Protein AF-A0A3S0FR64-F1 (afdb_monomer_lite)

InterPro domains:
  IPR004291 Transposase IS66, central domain [PF03050] (4-97)
  IPR052344 Transposase-related protein [PTHR33678] (3-95)

Structure (mmCIF, N/CA/C/O backbone):
data_AF-A0A3S0FR64-F1
#
_entry.id   AF-A0A3S0FR64-F1
#
loop_
_atom_site.group_PDB
_atom_site.id
_atom_site.type_symbol
_atom_site.label_atom_id
_atom_site.label_alt_id
_atom_site.label_comp_id
_atom_site.label_asym_id
_atom_site.label_entity_id
_atom_site.label_seq_id
_atom_site.pdbx_PDB_ins_code
_atom_site.Cartn_x
_atom_site.Cartn_y
_atom_site.Cartn_z
_atom_site.occupancy
_atom_site.B_iso_or_equiv
_atom_site.auth_seq_id
_atom_site.auth_comp_id
_atom_site.auth_asym_id
_atom_site.auth_atom_id
_atom_site.pdbx_PDB_model_num
ATOM 1 N N . MET A 1 1 ? 1.070 -23.538 15.857 1.00 48.78 1 MET A N 1
ATOM 2 C CA . MET A 1 1 ? 1.341 -22.698 14.663 1.00 48.78 1 MET A CA 1
ATOM 3 C C . MET A 1 1 ? 0.169 -21.742 14.469 1.00 48.78 1 MET A C 1
ATOM 5 O O . MET A 1 1 ? -0.861 -22.152 13.953 1.00 48.78 1 MET A O 1
ATOM 9 N N . TRP A 1 2 ? 0.319 -20.497 14.924 1.00 56.50 2 TRP A N 1
ATOM 10 C CA . TRP A 1 2 ? -0.742 -19.493 15.130 1.00 56.50 2 TRP A CA 1
ATOM 11 C C . TRP A 1 2 ? -1.485 -19.048 13.853 1.00 56.50 2 TRP A C 1
ATOM 13 O O . TRP A 1 2 ? -2.515 -18.393 13.919 1.00 56.50 2 TRP A O 1
ATOM 23 N N . ILE A 1 3 ? -0.981 -19.437 12.681 1.00 62.41 3 ILE A N 1
ATOM 24 C CA . ILE A 1 3 ? -1.557 -19.110 11.369 1.00 62.41 3 ILE A CA 1
ATOM 25 C C . ILE A 1 3 ? -2.627 -20.131 10.932 1.00 62.41 3 ILE A C 1
ATOM 27 O O . ILE A 1 3 ? -3.452 -19.825 10.075 1.00 62.41 3 ILE A O 1
ATOM 31 N N . LYS A 1 4 ? -2.661 -21.349 11.506 1.00 65.81 4 LYS A N 1
ATOM 32 C CA . LYS A 1 4 ? -3.620 -22.386 11.068 1.00 65.81 4 LYS A CA 1
ATOM 33 C C . LYS A 1 4 ? -5.083 -22.001 11.323 1.00 65.81 4 LYS A C 1
ATOM 35 O O . LYS A 1 4 ? -5.926 -22.403 10.525 1.00 65.81 4 LYS A O 1
ATOM 40 N N . GLU A 1 5 ? -5.349 -21.208 12.356 1.00 80.00 5 GLU A N 1
ATOM 41 C CA . GLU A 1 5 ? -6.698 -20.821 12.799 1.00 80.00 5 GLU A CA 1
ATOM 42 C C . GLU A 1 5 ? -7.053 -19.359 12.477 1.00 80.00 5 GLU A C 1
ATOM 44 O O . GLU A 1 5 ? -8.128 -18.886 12.838 1.00 80.00 5 GLU A O 1
ATOM 49 N N . PHE A 1 6 ? -6.167 -18.628 11.791 1.00 82.38 6 PHE A N 1
ATOM 50 C CA . PHE A 1 6 ? -6.409 -17.231 11.442 1.00 82.38 6 PHE A CA 1
ATOM 51 C C . PHE A 1 6 ? -7.585 -17.092 10.466 1.00 82.38 6 PHE A C 1
ATOM 53 O O . PHE A 1 6 ? -7.655 -17.795 9.457 1.00 82.38 6 PHE A O 1
ATOM 60 N N . LYS A 1 7 ? -8.469 -16.131 10.747 1.00 86.12 7 LYS A N 1
ATOM 61 C CA . LYS A 1 7 ? -9.578 -15.721 9.881 1.00 86.12 7 LYS A CA 1
ATOM 62 C C . LYS A 1 7 ? -9.499 -14.213 9.669 1.00 86.12 7 LYS A C 1
ATOM 64 O O . LYS A 1 7 ? -9.235 -13.473 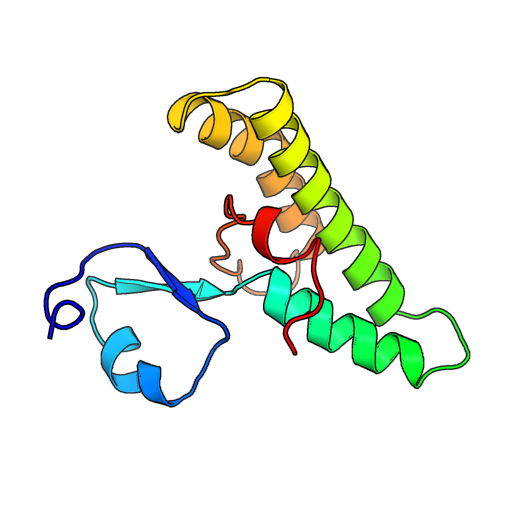10.614 1.00 86.12 7 LYS A O 1
ATOM 69 N N . GLY A 1 8 ? -9.740 -13.756 8.445 1.00 86.19 8 GLY A N 1
ATOM 70 C CA . GLY A 1 8 ? -9.702 -12.337 8.091 1.00 86.19 8 GLY A CA 1
ATOM 71 C C . GLY A 1 8 ? -8.679 -12.009 7.009 1.00 86.19 8 GLY A C 1
ATOM 72 O O . GLY A 1 8 ? -8.414 -12.810 6.113 1.00 86.19 8 GLY A O 1
ATOM 73 N N . TYR A 1 9 ? -8.133 -10.794 7.052 1.00 85.69 9 TYR A N 1
ATOM 74 C CA . TYR A 1 9 ? -7.259 -10.299 5.995 1.00 85.69 9 TYR A CA 1
ATOM 75 C C . TYR A 1 9 ? -5.796 -10.670 6.223 1.00 85.69 9 TYR A C 1
ATOM 77 O O . TYR A 1 9 ? -5.197 -10.269 7.218 1.00 85.69 9 TYR A O 1
ATOM 85 N N . HIS A 1 10 ? -5.199 -11.367 5.260 1.00 86.38 10 HIS A N 1
ATOM 86 C CA . HIS A 1 10 ? -3.778 -11.696 5.279 1.00 86.38 10 HIS A CA 1
ATOM 87 C C . HIS A 1 10 ? -3.035 -10.867 4.231 1.00 86.38 10 HIS A C 1
ATOM 89 O O . HIS A 1 10 ? -3.121 -11.142 3.030 1.00 86.38 10 HIS A O 1
ATOM 95 N N . GLN A 1 11 ? -2.316 -9.833 4.680 1.00 86.38 11 GLN A N 1
ATOM 96 C CA . GLN A 1 11 ? -1.462 -9.057 3.789 1.00 86.38 11 GLN A CA 1
ATOM 97 C C . GLN A 1 11 ? -0.151 -9.784 3.516 1.00 86.38 11 GLN A C 1
ATOM 99 O O . GLN A 1 11 ? 0.567 -10.152 4.438 1.00 86.38 11 GLN A O 1
ATOM 104 N N . THR A 1 12 ? 0.188 -9.922 2.239 1.00 84.81 12 THR A N 1
ATOM 105 C CA . THR A 1 12 ? 1.349 -10.692 1.796 1.00 84.81 12 THR A CA 1
ATOM 106 C C . THR A 1 12 ? 2.060 -10.022 0.618 1.00 84.81 12 THR A C 1
ATOM 108 O O . THR A 1 12 ? 1.503 -9.191 -0.104 1.00 84.81 12 THR A O 1
ATOM 111 N N . ASP A 1 13 ? 3.325 -10.379 0.435 1.00 83.00 13 ASP A N 1
ATOM 112 C CA . ASP A 1 13 ? 4.157 -10.080 -0.730 1.00 83.00 13 ASP A CA 1
ATOM 113 C C . ASP A 1 13 ? 3.921 -11.038 -1.915 1.00 83.00 13 ASP A C 1
ATOM 115 O O . ASP A 1 13 ? 4.587 -10.904 -2.943 1.00 83.00 13 ASP A O 1
ATOM 119 N N . ALA A 1 14 ? 2.950 -11.951 -1.779 1.00 78.06 14 ALA A N 1
ATOM 120 C CA . ALA A 1 14 ? 2.655 -13.055 -2.692 1.00 78.06 14 ALA A CA 1
ATOM 121 C C . ALA A 1 14 ? 3.736 -14.151 -2.725 1.00 78.06 14 ALA A C 1
ATOM 123 O O . ALA A 1 14 ? 3.926 -14.805 -3.751 1.00 78.06 14 ALA A O 1
ATOM 124 N N . TYR A 1 15 ? 4.434 -14.380 -1.608 1.00 81.94 15 TYR A N 1
ATOM 125 C CA . TYR A 1 15 ? 5.291 -15.552 -1.453 1.00 81.94 15 TYR A CA 1
ATOM 126 C C . TYR A 1 15 ? 4.500 -16.860 -1.631 1.00 81.94 15 TYR A C 1
ATOM 128 O O . TYR A 1 15 ? 3.467 -17.078 -0.992 1.00 81.94 15 TYR A O 1
ATOM 136 N N . SER A 1 16 ? 5.009 -17.752 -2.486 1.00 78.31 16 SER A N 1
ATOM 137 C CA . SER A 1 16 ? 4.334 -18.997 -2.883 1.00 78.31 16 SER A CA 1
ATOM 138 C C . SER A 1 16 ? 4.103 -19.969 -1.724 1.00 78.31 16 SER A C 1
ATOM 140 O O . SER A 1 16 ? 3.147 -20.741 -1.756 1.00 78.31 16 SER A O 1
ATOM 142 N N . GLY A 1 17 ? 4.908 -19.893 -0.658 1.00 83.00 17 GLY A N 1
ATOM 143 C CA . GLY A 1 17 ? 4.725 -20.699 0.553 1.00 83.00 17 GLY A CA 1
ATOM 144 C C . GLY A 1 17 ? 3.406 -20.443 1.295 1.00 83.00 17 GLY A C 1
ATOM 145 O O . GLY A 1 17 ? 3.037 -21.229 2.164 1.00 83.00 17 GLY A O 1
ATOM 146 N N . TYR A 1 18 ? 2.672 -19.377 0.953 1.00 81.69 18 TYR A N 1
ATOM 147 C CA . TYR A 1 18 ? 1.340 -19.104 1.494 1.00 81.69 18 TYR A CA 1
ATOM 148 C C . TYR A 1 18 ? 0.187 -19.687 0.666 1.00 81.69 18 TYR A C 1
ATOM 150 O O . TYR A 1 18 ? -0.958 -19.503 1.069 1.00 81.69 18 TYR A O 1
ATOM 158 N N . ALA A 1 19 ? 0.443 -20.399 -0.439 1.00 79.94 19 ALA A N 1
ATOM 159 C CA . ALA A 1 19 ? -0.616 -20.921 -1.314 1.00 79.94 19 ALA A CA 1
ATOM 160 C C . ALA A 1 19 ? -1.673 -21.736 -0.540 1.00 79.94 19 ALA A C 1
ATOM 162 O O . ALA A 1 19 ? -2.842 -21.364 -0.522 1.00 79.94 19 ALA A O 1
ATOM 163 N N . GLY A 1 20 ? -1.244 -22.726 0.252 1.00 82.62 20 GLY A N 1
ATOM 164 C CA . GLY A 1 20 ? -2.162 -23.529 1.076 1.00 82.62 20 GLY A CA 1
ATOM 165 C C . GLY A 1 20 ? -2.867 -22.757 2.204 1.00 82.62 20 GLY A C 1
ATOM 166 O O . GLY A 1 20 ? -3.810 -23.261 2.811 1.00 82.62 20 GLY A O 1
ATOM 167 N N . LEU A 1 21 ? -2.424 -21.534 2.519 1.00 82.00 21 LEU A N 1
ATOM 168 C CA . LEU A 1 21 ? -3.138 -20.633 3.425 1.00 82.00 21 LEU A CA 1
ATOM 169 C C . LEU A 1 21 ? -4.236 -19.857 2.686 1.00 82.00 21 LEU A C 1
ATOM 171 O O . LEU A 1 21 ? -5.295 -19.624 3.260 1.00 82.00 21 LEU A O 1
ATOM 175 N N . HIS A 1 22 ? -3.987 -19.447 1.441 1.00 80.06 22 HIS A N 1
ATOM 176 C CA . HIS A 1 22 ? -4.940 -18.681 0.629 1.00 80.06 22 HIS A CA 1
ATOM 177 C C . HIS A 1 22 ? -6.062 -19.548 0.044 1.00 80.06 22 HIS A C 1
ATOM 179 O O . HIS A 1 22 ? -7.102 -19.002 -0.310 1.00 80.06 22 HIS A O 1
ATOM 185 N N . ASP A 1 23 ? -5.902 -20.874 0.029 1.00 81.81 23 ASP A N 1
ATOM 186 C CA . ASP A 1 23 ? -6.967 -21.825 -0.331 1.00 81.81 23 ASP A CA 1
ATOM 187 C C . ASP A 1 23 ? -8.117 -21.872 0.699 1.00 81.81 23 ASP A C 1
ATOM 189 O O . ASP A 1 23 ? -9.200 -22.396 0.427 1.00 81.81 23 ASP A O 1
ATOM 193 N N . LYS A 1 24 ? -7.913 -21.313 1.900 1.00 82.75 24 LYS A N 1
ATOM 194 C CA . LYS A 1 24 ? -8.933 -21.265 2.955 1.00 82.75 24 LYS A CA 1
ATOM 195 C C . LYS A 1 24 ? -9.945 -20.152 2.701 1.00 82.75 24 LYS A C 1
ATOM 197 O O . LYS A 1 24 ? -9.579 -18.986 2.573 1.00 82.75 24 LYS A O 1
ATOM 202 N N . LYS A 1 25 ? -11.238 -20.490 2.739 1.00 82.31 25 LYS A N 1
ATOM 203 C CA . LYS A 1 25 ? -12.341 -19.544 2.481 1.00 82.31 25 LYS A CA 1
ATOM 204 C C . LYS A 1 25 ? -12.421 -18.408 3.505 1.00 82.31 25 LYS A C 1
ATOM 206 O O . LYS A 1 25 ? -12.893 -17.324 3.178 1.00 82.31 25 LYS A O 1
ATOM 211 N N . GLU A 1 26 ? -11.967 -18.639 4.732 1.00 86.38 26 GLU A N 1
ATOM 212 C CA . GLU A 1 26 ? -12.000 -17.664 5.826 1.00 86.38 26 GLU A CA 1
ATOM 213 C C . GLU A 1 26 ? -10.865 -16.634 5.761 1.00 86.38 26 GLU A C 1
ATOM 215 O O . GLU A 1 26 ? -10.827 -15.703 6.572 1.00 86.38 26 GLU A O 1
ATOM 220 N N . ILE A 1 27 ? -9.938 -16.786 4.812 1.00 85.88 27 ILE A N 1
ATOM 221 C CA . ILE A 1 27 ? -8.795 -15.897 4.641 1.00 85.88 27 ILE A CA 1
ATOM 222 C C . ILE A 1 27 ? -8.965 -15.106 3.353 1.00 85.88 27 ILE A C 1
ATOM 224 O O . ILE A 1 27 ? -8.974 -15.637 2.248 1.00 85.88 27 ILE A O 1
ATOM 228 N N . THR A 1 28 ? -9.041 -13.787 3.494 1.00 84.12 28 THR A N 1
ATOM 229 C CA . THR A 1 28 ? -8.956 -12.879 2.354 1.00 84.12 28 THR A CA 1
ATOM 230 C C . THR A 1 28 ? -7.517 -12.409 2.209 1.00 84.12 28 THR A C 1
ATOM 232 O O . THR A 1 28 ? -7.047 -11.547 2.952 1.00 84.12 28 THR A O 1
ATOM 235 N N . TRP A 1 29 ? -6.795 -12.978 1.249 1.00 82.88 29 TRP A N 1
ATOM 236 C CA . TRP A 1 29 ? -5.465 -12.491 0.898 1.00 82.88 29 TRP A CA 1
ATOM 237 C C . TRP A 1 29 ? -5.528 -11.093 0.270 1.00 82.88 29 TRP A C 1
ATOM 239 O O . TRP A 1 29 ? -6.440 -10.769 -0.497 1.00 82.88 29 TRP A O 1
ATOM 249 N N . VAL A 1 30 ? -4.556 -10.253 0.623 1.00 84.69 30 VAL A N 1
ATOM 250 C CA . VAL A 1 30 ? -4.421 -8.892 0.098 1.00 84.69 30 VAL A CA 1
ATOM 251 C C . VAL A 1 30 ? -2.965 -8.581 -0.215 1.00 84.69 30 VAL A C 1
ATOM 253 O O . VAL A 1 30 ? -2.055 -8.958 0.525 1.00 84.69 30 VAL A O 1
ATOM 256 N N . ALA A 1 31 ? -2.721 -7.873 -1.314 1.00 83.19 31 ALA A N 1
ATOM 257 C CA . ALA A 1 31 ? -1.355 -7.550 -1.712 1.00 83.19 31 ALA A CA 1
ATOM 258 C C . ALA A 1 31 ? -0.716 -6.491 -0.786 1.00 83.19 31 ALA A C 1
ATOM 260 O O . ALA A 1 31 ? -1.392 -5.684 -0.138 1.00 83.19 31 ALA A O 1
ATOM 261 N N . CYS A 1 32 ? 0.615 -6.474 -0.730 1.00 86.06 32 CYS A N 1
ATOM 262 C CA . CYS A 1 32 ? 1.376 -5.459 -0.012 1.00 86.06 32 CYS A CA 1
ATOM 263 C C . CYS A 1 32 ? 1.854 -4.341 -0.952 1.00 86.06 32 CYS A C 1
ATOM 265 O O . CYS A 1 32 ? 2.701 -4.560 -1.824 1.00 86.06 32 CYS A O 1
ATOM 267 N N . TRP A 1 33 ? 1.385 -3.107 -0.724 1.00 88.38 33 TRP A N 1
ATOM 268 C CA . TRP A 1 33 ? 1.797 -1.936 -1.512 1.00 88.38 33 TRP A CA 1
ATOM 269 C C . TRP A 1 33 ? 3.298 -1.641 -1.435 1.00 88.38 33 TRP A C 1
ATOM 271 O O . TRP A 1 33 ? 3.869 -1.143 -2.404 1.00 88.38 33 TRP A O 1
ATOM 281 N N . ALA A 1 34 ? 3.956 -1.967 -0.318 1.00 87.81 34 ALA A N 1
ATOM 282 C CA . ALA A 1 34 ? 5.396 -1.759 -0.179 1.00 87.81 34 ALA A CA 1
ATOM 283 C C . ALA A 1 34 ? 6.199 -2.682 -1.105 1.00 87.81 34 ALA A C 1
ATOM 285 O O . ALA A 1 34 ? 7.106 -2.225 -1.805 1.00 87.81 34 ALA A O 1
ATOM 286 N N . HIS A 1 35 ? 5.811 -3.958 -1.174 1.00 87.88 35 HIS A N 1
ATOM 287 C CA . HIS A 1 35 ? 6.423 -4.928 -2.080 1.00 87.88 35 HIS A CA 1
ATOM 288 C C . HIS A 1 35 ? 6.148 -4.582 -3.546 1.00 87.88 35 HIS A C 1
ATOM 290 O O . HIS A 1 35 ? 7.075 -4.587 -4.357 1.00 87.88 35 HIS A O 1
ATOM 296 N N . ALA A 1 36 ? 4.915 -4.180 -3.877 1.00 87.50 36 ALA A N 1
ATOM 297 C CA . ALA A 1 36 ? 4.583 -3.690 -5.214 1.00 87.50 36 ALA A CA 1
ATOM 298 C C . ALA A 1 36 ? 5.441 -2.469 -5.602 1.00 87.50 36 ALA A C 1
ATOM 300 O O . ALA A 1 36 ? 6.052 -2.448 -6.670 1.00 87.50 36 ALA A O 1
ATOM 301 N N . ARG A 1 37 ? 5.564 -1.474 -4.711 1.00 91.06 37 ARG A N 1
ATOM 302 C CA . ARG A 1 37 ? 6.378 -0.271 -4.943 1.00 91.06 37 ARG A CA 1
ATOM 303 C C . ARG A 1 37 ? 7.849 -0.602 -5.178 1.00 91.06 37 ARG A C 1
ATOM 305 O O . ARG A 1 37 ? 8.444 -0.008 -6.072 1.00 91.06 37 ARG A O 1
ATOM 312 N N . ARG A 1 38 ? 8.430 -1.534 -4.410 1.00 91.00 38 ARG A N 1
ATOM 313 C CA . ARG A 1 38 ? 9.831 -1.956 -4.578 1.00 91.00 38 ARG A CA 1
ATOM 314 C C . ARG A 1 38 ? 10.080 -2.491 -5.988 1.00 91.00 38 ARG A C 1
ATOM 316 O O . ARG A 1 38 ? 11.017 -2.039 -6.632 1.00 91.00 38 ARG A O 1
ATOM 323 N N . LYS A 1 39 ? 9.202 -3.364 -6.498 1.00 89.00 39 LYS A N 1
ATOM 324 C CA . LYS A 1 39 ? 9.315 -3.900 -7.867 1.00 89.00 39 LYS A CA 1
ATOM 325 C C . LYS A 1 39 ? 9.312 -2.790 -8.922 1.00 89.00 39 LYS A C 1
ATOM 327 O O . LYS A 1 39 ? 10.150 -2.803 -9.816 1.00 89.00 39 LYS A O 1
ATOM 332 N N . TYR A 1 40 ? 8.431 -1.795 -8.793 1.00 91.69 40 TYR A N 1
ATOM 333 C CA . TYR A 1 40 ? 8.435 -0.656 -9.717 1.00 91.69 40 TYR A CA 1
ATOM 334 C C . TYR A 1 40 ? 9.696 0.201 -9.597 1.00 91.69 40 TYR A C 1
ATOM 336 O O . TYR A 1 40 ? 10.207 0.638 -10.622 1.00 91.69 40 TYR A O 1
ATOM 344 N N . ILE A 1 41 ? 10.223 0.418 -8.387 1.00 92.06 41 ILE A N 1
ATOM 345 C CA . ILE A 1 41 ? 11.482 1.153 -8.190 1.00 92.06 41 ILE A CA 1
ATOM 346 C C . ILE A 1 41 ? 12.646 0.453 -8.891 1.00 92.06 41 ILE A C 1
ATOM 348 O O . ILE A 1 41 ? 13.408 1.122 -9.583 1.00 92.06 41 ILE A O 1
ATOM 352 N N . GLU A 1 42 ? 12.773 -0.868 -8.768 1.00 93.69 42 GLU A N 1
ATOM 353 C CA . GLU A 1 42 ? 13.842 -1.592 -9.466 1.00 93.69 42 GLU A CA 1
ATOM 354 C C . GLU A 1 42 ? 13.744 -1.411 -10.986 1.00 93.69 42 GLU A C 1
ATOM 356 O O . GLU A 1 42 ? 14.745 -1.107 -11.625 1.00 93.69 42 GLU A O 1
ATOM 361 N N . ILE A 1 43 ? 12.534 -1.438 -11.555 1.00 93.38 43 ILE A N 1
ATOM 362 C CA . ILE A 1 43 ? 12.326 -1.122 -12.979 1.00 93.38 43 ILE A CA 1
ATOM 363 C C . ILE A 1 43 ? 12.718 0.331 -13.290 1.00 93.38 43 ILE A C 1
ATOM 365 O O . ILE A 1 43 ? 13.315 0.599 -14.326 1.00 93.38 43 ILE A O 1
ATOM 369 N N . THR A 1 44 ? 12.415 1.297 -12.413 1.00 93.44 44 THR A N 1
ATOM 370 C CA . THR A 1 44 ? 12.815 2.696 -12.661 1.00 93.44 44 TH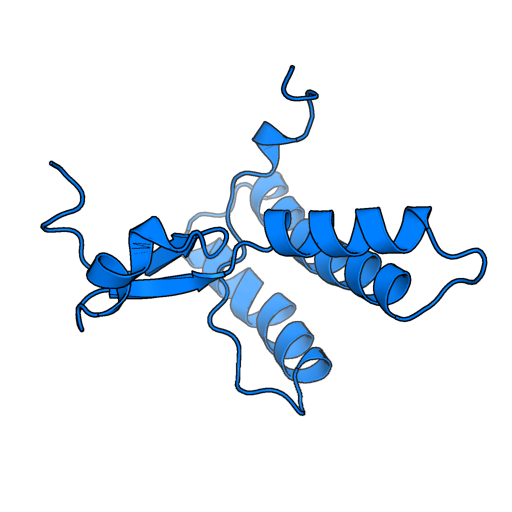R A CA 1
ATOM 371 C C . THR A 1 44 ? 14.327 2.891 -12.718 1.00 93.44 44 THR A C 1
ATOM 373 O O . THR A 1 44 ? 14.776 3.786 -13.421 1.00 93.44 44 THR A O 1
ATOM 376 N N . LYS A 1 45 ? 15.110 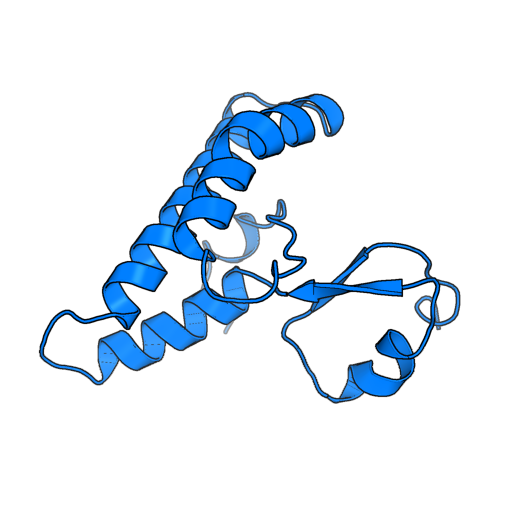2.052 -12.027 1.00 93.19 45 LYS A N 1
ATOM 377 C CA . LYS A 1 45 ? 16.578 2.118 -12.054 1.00 93.19 45 LYS A CA 1
ATOM 378 C C . LYS A 1 45 ? 17.175 1.589 -13.359 1.00 93.19 45 LYS A C 1
ATOM 380 O O . LYS A 1 45 ? 18.301 1.945 -13.685 1.00 93.19 45 LYS A O 1
ATOM 385 N N . THR A 1 46 ? 16.453 0.738 -14.091 1.00 93.50 46 THR A N 1
ATOM 386 C CA . THR A 1 46 ? 16.956 0.102 -15.320 1.00 93.50 46 THR A CA 1
ATOM 387 C C . THR A 1 46 ? 16.571 0.852 -16.595 1.00 93.50 46 THR A C 1
ATOM 389 O O . THR A 1 46 ? 17.186 0.635 -17.637 1.00 93.50 46 THR A O 1
ATOM 392 N N . ILE A 1 47 ? 15.581 1.749 -16.536 1.00 92.44 47 ILE A N 1
ATOM 393 C CA . ILE A 1 47 ? 15.083 2.494 -17.701 1.00 92.44 47 ILE A CA 1
ATOM 394 C C . ILE A 1 47 ? 15.586 3.942 -17.703 1.00 92.44 47 ILE A C 1
ATOM 396 O O . ILE A 1 47 ? 15.548 4.630 -16.687 1.00 92.44 47 ILE A O 1
ATOM 400 N N . LYS A 1 48 ? 16.022 4.433 -18.870 1.00 85.81 48 LYS A N 1
ATOM 401 C CA . LYS A 1 48 ? 16.525 5.812 -19.033 1.00 85.81 48 LYS A CA 1
ATOM 402 C C . LYS A 1 48 ? 15.411 6.854 -19.158 1.00 85.81 48 LYS A C 1
ATOM 404 O O . LYS A 1 48 ? 15.618 8.019 -18.836 1.00 85.81 48 LYS A O 1
ATOM 409 N N . THR A 1 49 ? 14.236 6.450 -19.638 1.00 91.06 49 THR A N 1
ATOM 410 C CA . THR A 1 49 ? 13.103 7.349 -19.875 1.00 91.06 49 THR A CA 1
ATOM 411 C C . THR A 1 49 ? 11.998 7.136 -18.835 1.00 91.06 49 THR A C 1
ATOM 413 O O . THR A 1 49 ? 11.634 5.994 -18.528 1.00 91.06 49 THR A O 1
ATOM 416 N N . PRO A 1 50 ? 11.420 8.217 -18.275 1.00 89.69 50 PRO A N 1
ATOM 417 C CA . PRO A 1 50 ? 10.288 8.103 -17.367 1.00 89.69 50 PRO A CA 1
ATOM 418 C C . PRO A 1 50 ? 9.085 7.422 -18.030 1.00 89.69 50 PRO A C 1
ATOM 420 O O . PRO A 1 50 ? 8.509 7.926 -18.989 1.00 89.69 50 PRO A O 1
ATOM 423 N N . GLY A 1 51 ? 8.682 6.279 -17.478 1.00 90.69 51 GLY A N 1
ATOM 424 C CA . GLY A 1 51 ? 7.594 5.453 -18.007 1.00 90.69 51 GLY A CA 1
ATOM 425 C C . GLY A 1 51 ? 6.532 5.082 -16.971 1.00 90.69 51 GLY A C 1
ATOM 426 O O . GLY A 1 51 ? 6.380 5.722 -15.926 1.00 90.69 51 GLY A O 1
ATOM 427 N N . ILE A 1 52 ? 5.801 4.000 -17.247 1.00 89.81 52 ILE A N 1
ATOM 428 C CA . ILE A 1 52 ? 4.711 3.495 -16.393 1.00 89.81 52 ILE A CA 1
ATOM 429 C C . ILE A 1 52 ? 5.205 3.199 -14.971 1.00 89.81 52 ILE A C 1
ATOM 431 O O . ILE A 1 52 ? 4.545 3.588 -14.011 1.00 89.81 52 ILE A O 1
ATOM 435 N N . ALA A 1 53 ? 6.393 2.607 -14.813 1.00 90.25 53 ALA A N 1
ATOM 436 C CA . ALA A 1 53 ? 6.963 2.314 -13.497 1.00 90.25 53 ALA A CA 1
ATOM 437 C C . ALA A 1 53 ? 7.101 3.573 -12.616 1.00 90.25 53 ALA A C 1
ATOM 439 O O . ALA A 1 53 ? 6.720 3.559 -11.447 1.00 90.25 53 ALA A O 1
ATOM 440 N N . HIS A 1 54 ? 7.534 4.699 -13.193 1.00 93.06 54 HIS A N 1
ATOM 441 C CA . HIS A 1 54 ? 7.639 5.974 -12.479 1.00 93.06 54 HIS A CA 1
ATOM 442 C C . HIS A 1 54 ? 6.263 6.501 -12.052 1.00 93.06 54 HIS A C 1
ATOM 444 O O . HIS A 1 54 ? 6.104 6.993 -10.932 1.00 93.06 54 HIS A O 1
ATOM 450 N N . LYS A 1 55 ? 5.253 6.377 -12.926 1.00 91.81 55 LYS A N 1
ATOM 451 C CA . LYS A 1 55 ? 3.864 6.739 -12.600 1.00 91.81 55 LYS A CA 1
ATOM 452 C C . LYS A 1 55 ? 3.336 5.883 -11.446 1.00 91.81 55 LYS A C 1
ATOM 454 O O . LYS A 1 55 ? 2.795 6.435 -10.493 1.00 91.81 55 LYS A O 1
ATOM 459 N N . MET A 1 56 ? 3.580 4.572 -11.467 1.00 90.44 56 MET A N 1
ATOM 460 C CA . MET A 1 56 ? 3.155 3.657 -10.402 1.00 90.44 56 MET A CA 1
ATOM 461 C C . MET A 1 56 ? 3.809 3.972 -9.054 1.00 90.44 56 MET A C 1
ATOM 463 O O . MET A 1 56 ? 3.115 4.011 -8.040 1.00 90.44 56 MET A O 1
ATOM 467 N N . VAL A 1 57 ? 5.110 4.287 -9.023 1.00 92.06 57 VAL A N 1
ATOM 468 C CA . VAL A 1 57 ? 5.780 4.733 -7.786 1.00 92.06 57 VAL A CA 1
ATOM 469 C C . VAL A 1 57 ? 5.128 6.003 -7.230 1.00 92.06 57 VAL A C 1
ATOM 471 O O . VAL A 1 57 ? 4.902 6.091 -6.020 1.00 92.06 57 VAL A O 1
ATOM 474 N N . LYS A 1 58 ? 4.782 6.968 -8.095 1.00 91.56 58 LYS A N 1
ATOM 475 C CA . LYS A 1 58 ? 4.078 8.198 -7.693 1.00 91.56 58 LYS A CA 1
ATOM 476 C C . LYS A 1 58 ? 2.674 7.905 -7.156 1.00 91.56 58 LYS A C 1
ATOM 478 O O . LYS A 1 58 ? 2.314 8.440 -6.111 1.00 91.56 58 LYS A O 1
ATOM 483 N N . TYR A 1 59 ? 1.912 7.036 -7.817 1.00 90.81 59 TYR A N 1
ATOM 484 C CA . TYR A 1 59 ? 0.562 6.655 -7.391 1.00 90.81 59 TYR A CA 1
ATOM 485 C C . TYR A 1 59 ? 0.553 5.928 -6.048 1.00 90.81 59 TYR A C 1
ATOM 487 O O . TYR A 1 59 ? -0.214 6.295 -5.161 1.00 90.81 59 TYR A O 1
ATOM 495 N N . ILE A 1 60 ? 1.455 4.967 -5.838 1.00 90.81 60 ILE A N 1
ATOM 496 C CA . ILE A 1 60 ? 1.583 4.307 -4.530 1.00 90.81 60 ILE A CA 1
ATOM 497 C C . ILE A 1 60 ? 2.019 5.322 -3.462 1.00 90.81 60 ILE A C 1
ATOM 499 O O . ILE A 1 60 ? 1.539 5.286 -2.331 1.00 90.81 60 ILE A O 1
ATOM 503 N N . GLY A 1 61 ? 2.864 6.291 -3.827 1.00 91.44 61 GLY A N 1
ATOM 504 C CA . GLY A 1 61 ? 3.212 7.410 -2.953 1.00 91.44 61 GLY A CA 1
ATOM 505 C C . GLY A 1 61 ? 2.006 8.246 -2.508 1.00 91.44 61 GLY A C 1
ATOM 506 O O . GLY A 1 61 ? 1.998 8.725 -1.377 1.00 91.44 61 GLY A O 1
ATOM 507 N N . GLN A 1 62 ? 0.971 8.399 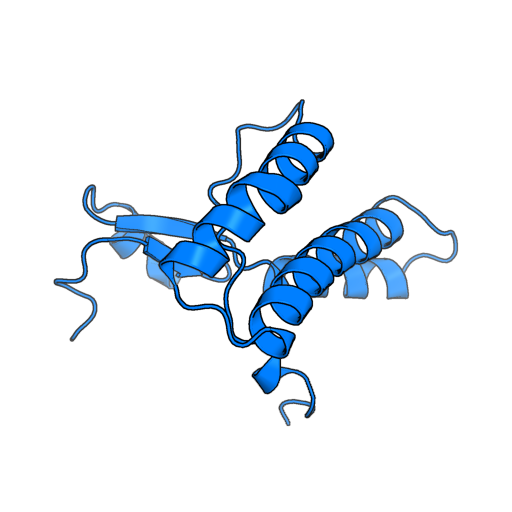-3.341 1.00 90.88 62 GLN A N 1
ATOM 508 C CA . GLN A 1 62 ? -0.262 9.097 -2.955 1.00 90.88 62 GLN A CA 1
ATOM 509 C C . GLN A 1 62 ? -1.056 8.320 -1.899 1.00 90.88 62 GLN A C 1
ATOM 511 O O . GLN A 1 62 ? -1.562 8.934 -0.965 1.00 90.88 62 GLN A O 1
ATOM 516 N N . LEU A 1 63 ? -1.080 6.986 -1.968 1.00 90.62 63 LEU A N 1
ATOM 517 C CA . LEU A 1 63 ? -1.689 6.157 -0.920 1.00 90.62 63 LEU A CA 1
ATOM 518 C C . LEU A 1 63 ? -0.984 6.354 0.427 1.00 90.62 63 LEU A C 1
ATOM 520 O O . LEU A 1 63 ? -1.632 6.520 1.453 1.00 90.62 63 LEU A O 1
ATOM 524 N N . TYR A 1 64 ? 0.349 6.420 0.425 1.00 91.50 64 TYR A N 1
ATOM 525 C CA . TYR A 1 64 ? 1.121 6.663 1.649 1.00 91.50 64 TYR A CA 1
ATOM 526 C C . TYR A 1 64 ? 0.924 8.059 2.233 1.00 91.50 64 TYR A C 1
ATOM 528 O O . TYR A 1 64 ? 1.094 8.233 3.437 1.00 91.50 64 TYR A O 1
ATOM 536 N N . LYS A 1 65 ? 0.563 9.054 1.415 1.00 92.38 65 LYS A N 1
ATOM 537 C CA . LYS A 1 65 ? 0.181 10.373 1.932 1.00 92.38 65 LYS A CA 1
ATOM 538 C C . LYS A 1 65 ? -1.120 10.301 2.730 1.00 92.38 65 LYS A C 1
ATOM 540 O O . LYS A 1 65 ? -1.187 10.921 3.780 1.00 92.38 65 LYS A O 1
ATOM 545 N N . ILE A 1 66 ? -2.091 9.507 2.278 1.00 91.50 66 ILE A N 1
ATOM 546 C CA . ILE A 1 66 ? -3.361 9.297 2.994 1.00 91.50 66 ILE A CA 1
ATOM 547 C C . ILE A 1 66 ? -3.108 8.603 4.339 1.00 91.50 66 ILE A C 1
ATOM 549 O O . ILE A 1 66 ? -3.632 9.029 5.362 1.00 91.50 66 ILE A O 1
ATOM 553 N N . GLU A 1 67 ? -2.249 7.579 4.369 1.00 92.19 67 GLU A N 1
ATOM 554 C CA . GLU A 1 67 ? -1.873 6.926 5.634 1.00 92.19 67 GLU A CA 1
ATOM 555 C C . GLU A 1 67 ? -1.125 7.861 6.577 1.00 92.19 67 GLU A C 1
ATOM 557 O O . GLU A 1 67 ? -1.356 7.850 7.783 1.00 92.19 67 GLU A O 1
ATOM 562 N N . ARG A 1 68 ? -0.229 8.690 6.034 1.00 93.69 68 ARG A N 1
ATOM 563 C CA . ARG A 1 68 ? 0.483 9.686 6.832 1.00 93.69 68 ARG A CA 1
ATOM 564 C C . ARG A 1 68 ? -0.481 10.710 7.419 1.00 93.69 68 ARG A C 1
ATOM 566 O O . ARG A 1 68 ? -0.362 11.014 8.593 1.00 93.69 68 ARG A O 1
ATOM 573 N N . GLU A 1 69 ? -1.464 11.166 6.648 1.00 93.75 69 GLU A N 1
ATOM 574 C CA . GLU A 1 69 ? -2.512 12.055 7.147 1.00 93.75 69 GLU A CA 1
ATOM 575 C C . GLU A 1 69 ? -3.283 11.427 8.319 1.00 93.75 69 GLU A C 1
ATOM 577 O O . GLU A 1 69 ? -3.518 12.103 9.319 1.00 93.75 69 GLU A O 1
ATOM 582 N N . ALA A 1 70 ? -3.635 10.139 8.233 1.00 93.38 70 ALA A N 1
ATOM 583 C CA . ALA A 1 70 ? -4.284 9.433 9.339 1.00 93.38 70 ALA A CA 1
ATOM 584 C C . ALA A 1 70 ? -3.392 9.368 10.590 1.00 93.38 70 ALA A C 1
ATOM 586 O O . ALA A 1 70 ? -3.865 9.623 11.698 1.00 93.38 70 ALA A O 1
ATOM 587 N N . LEU A 1 71 ? -2.100 9.070 10.412 1.00 93.38 71 LEU A N 1
ATOM 588 C CA . LEU A 1 71 ? -1.122 9.011 11.502 1.00 93.38 71 LEU A CA 1
ATOM 589 C C . LEU A 1 71 ? -0.891 10.379 12.154 1.00 93.38 71 LEU A C 1
ATOM 591 O O . LEU A 1 71 ? -0.897 10.475 13.380 1.00 93.38 71 LEU A O 1
ATOM 595 N N . ASP A 1 72 ? -0.714 11.428 11.351 1.00 95.19 72 ASP A N 1
ATOM 596 C CA . ASP A 1 72 ? -0.456 12.793 11.820 1.00 95.19 72 ASP A CA 1
ATOM 597 C C . ASP A 1 72 ? -1.657 13.334 12.611 1.00 95.19 72 ASP A C 1
ATOM 599 O O . ASP A 1 72 ? -1.488 13.991 13.638 1.00 95.19 72 ASP A O 1
ATOM 603 N N . LYS A 1 73 ? -2.877 12.989 12.179 1.00 95.38 73 LYS A N 1
ATOM 604 C CA . LYS A 1 73 ? -4.131 13.306 12.879 1.00 95.38 73 LYS A CA 1
ATOM 605 C C . LYS A 1 73 ? -4.442 12.369 14.050 1.00 95.38 73 LYS A C 1
ATOM 607 O O . LYS A 1 73 ? -5.406 12.623 14.763 1.00 95.38 73 LYS A O 1
ATOM 612 N N . LYS A 1 74 ? -3.643 11.314 14.259 1.00 95.56 74 LYS A N 1
ATOM 613 C CA . LYS A 1 74 ? -3.851 10.274 15.282 1.00 95.56 74 LYS A CA 1
ATOM 614 C C . LYS A 1 74 ? -5.256 9.657 15.234 1.00 95.56 74 LYS A C 1
ATOM 616 O O . LYS A 1 74 ? -5.854 9.409 16.277 1.00 95.56 74 LYS A O 1
ATOM 621 N N . LEU A 1 75 ? -5.762 9.425 14.023 1.00 94.00 75 LEU A N 1
ATOM 622 C CA . LEU A 1 75 ? -7.092 8.863 13.806 1.00 94.00 75 LEU A CA 1
ATOM 623 C C . LEU A 1 75 ? -7.202 7.456 14.394 1.00 94.00 75 LEU A C 1
ATOM 625 O O . LEU A 1 75 ? -6.272 6.649 14.285 1.00 94.00 75 LEU A O 1
ATOM 629 N N . ASP A 1 76 ? -8.367 7.131 14.943 1.00 94.38 76 ASP A N 1
ATOM 630 C CA . ASP A 1 76 ? -8.666 5.760 15.343 1.00 94.38 76 ASP A CA 1
ATOM 631 C C . ASP A 1 76 ? -8.864 4.841 14.108 1.00 94.38 76 ASP A C 1
ATOM 633 O O . ASP A 1 76 ? -8.911 5.309 12.959 1.00 94.38 76 ASP A O 1
ATOM 637 N N . PRO A 1 77 ? -8.950 3.506 14.277 1.00 90.19 77 PRO A N 1
ATOM 638 C CA . PRO A 1 77 ? -9.125 2.587 13.152 1.00 90.19 77 PRO A CA 1
ATOM 639 C C . PRO A 1 77 ? -10.381 2.844 12.299 1.00 90.19 77 PRO A C 1
ATOM 641 O O . PRO A 1 77 ? -10.342 2.673 11.077 1.00 90.19 77 PRO A O 1
ATOM 644 N N . GLY A 1 78 ? -11.489 3.254 12.916 1.00 93.44 78 GLY A N 1
ATOM 645 C CA . GLY A 1 78 ? -12.741 3.585 12.240 1.00 93.44 78 GLY A CA 1
ATOM 646 C C . GLY A 1 78 ? -12.643 4.887 11.447 1.00 93.44 78 GLY A C 1
ATOM 647 O O . GLY A 1 78 ? -13.072 4.945 10.293 1.00 93.44 78 GLY A O 1
ATOM 648 N N . GLU A 1 79 ? -12.019 5.914 12.012 1.00 93.50 79 GLU A N 1
ATOM 649 C CA . GLU A 1 79 ? -11.734 7.172 11.312 1.00 93.50 79 GLU A CA 1
ATOM 650 C C . GLU A 1 79 ? -10.746 6.981 10.157 1.00 93.50 79 GLU A C 1
ATOM 652 O O . GLU A 1 79 ? -10.963 7.478 9.048 1.00 93.50 79 GLU A O 1
ATOM 657 N N . THR A 1 80 ? -9.701 6.183 10.378 1.00 92.50 80 THR A N 1
ATOM 658 C CA . THR A 1 80 ? -8.736 5.798 9.343 1.00 92.50 80 THR A CA 1
ATOM 659 C C . THR A 1 80 ? -9.437 5.070 8.194 1.00 92.50 80 THR A C 1
ATOM 661 O O . THR A 1 80 ? -9.171 5.347 7.021 1.00 92.50 80 THR A O 1
ATOM 664 N N . LYS A 1 81 ? -10.383 4.169 8.500 1.00 90.19 81 LYS A N 1
ATOM 665 C CA . LYS A 1 81 ? -11.210 3.497 7.487 1.00 90.19 81 LYS A CA 1
ATOM 666 C C . LYS A 1 81 ? -12.014 4.505 6.666 1.00 90.19 81 LYS A C 1
ATOM 668 O O . LYS A 1 81 ? -11.946 4.455 5.440 1.00 90.19 81 LYS A O 1
ATOM 673 N N . LYS A 1 82 ? -12.703 5.450 7.315 1.00 92.62 82 LYS A N 1
ATOM 674 C CA . LYS A 1 82 ? -13.471 6.506 6.630 1.00 92.62 82 LYS A CA 1
ATOM 675 C C . LYS A 1 82 ? -12.581 7.370 5.732 1.00 92.62 82 LYS A C 1
ATOM 677 O O . LYS A 1 82 ? -12.959 7.682 4.603 1.00 92.62 82 LYS A O 1
ATOM 682 N N . LEU A 1 83 ? -11.376 7.721 6.190 1.00 92.62 83 LEU A N 1
ATOM 683 C CA . LEU A 1 83 ? -10.407 8.477 5.390 1.00 92.62 83 LEU A CA 1
ATOM 684 C C . LEU A 1 83 ? -9.984 7.698 4.133 1.00 92.62 83 LEU A C 1
ATOM 686 O O . LEU A 1 83 ? -9.954 8.257 3.034 1.00 92.62 83 LEU A O 1
ATOM 690 N N . ARG A 1 84 ? -9.702 6.396 4.271 1.00 91.44 84 ARG A N 1
ATOM 691 C CA . ARG A 1 84 ? -9.376 5.510 3.141 1.00 91.44 84 ARG A CA 1
ATOM 692 C C . ARG A 1 84 ? -10.547 5.373 2.168 1.00 91.44 84 ARG A C 1
ATOM 694 O O . ARG A 1 84 ? -10.334 5.470 0.962 1.00 91.44 84 ARG A O 1
ATOM 701 N N . GLU A 1 85 ? -11.767 5.189 2.663 1.00 89.12 85 GLU A N 1
ATOM 702 C CA . GLU A 1 85 ? -12.982 5.108 1.837 1.00 89.12 85 GLU A CA 1
ATOM 703 C C . GLU A 1 85 ? -13.213 6.392 1.036 1.00 89.12 85 GLU A C 1
ATOM 705 O O . GLU A 1 85 ? -13.530 6.330 -0.148 1.00 89.12 85 GLU A O 1
ATOM 710 N N . LYS A 1 86 ? -12.978 7.557 1.647 1.00 92.31 86 LYS A N 1
ATOM 711 C CA . LYS A 1 86 ? -13.151 8.854 0.988 1.00 92.31 86 LYS A CA 1
ATOM 712 C C . LYS A 1 86 ? -12.064 9.150 -0.048 1.00 92.31 86 LYS A C 1
ATOM 714 O O . LYS A 1 86 ? -12.364 9.677 -1.115 1.00 92.31 86 LYS A O 1
ATOM 719 N N . ASN A 1 87 ? -10.806 8.829 0.261 1.00 90.94 87 ASN A N 1
ATOM 720 C CA . ASN A 1 87 ? -9.659 9.317 -0.512 1.00 90.94 87 ASN A CA 1
ATOM 721 C C . ASN A 1 87 ? -8.945 8.220 -1.315 1.00 90.94 87 ASN A C 1
ATOM 723 O O . ASN A 1 87 ? -8.569 8.439 -2.467 1.00 90.94 87 ASN A O 1
ATOM 727 N N . ALA A 1 88 ? -8.734 7.042 -0.722 1.00 88.81 88 ALA A N 1
ATOM 728 C CA . ALA A 1 88 ? -7.947 5.972 -1.333 1.00 88.81 88 ALA A CA 1
ATOM 729 C C . ALA A 1 88 ? -8.787 5.118 -2.291 1.00 88.81 88 ALA A C 1
ATOM 731 O O . ALA A 1 88 ? -8.316 4.798 -3.382 1.00 88.81 88 ALA A O 1
ATOM 732 N N . VAL A 1 89 ? -10.028 4.781 -1.920 1.00 85.31 89 VAL A N 1
ATOM 733 C CA . VAL A 1 89 ? -10.899 3.918 -2.737 1.00 85.31 89 VAL A CA 1
ATOM 734 C C . VAL A 1 89 ? -11.191 4.540 -4.109 1.00 85.31 89 VAL A C 1
ATOM 736 O O . VAL A 1 89 ? -10.856 3.897 -5.101 1.00 85.31 89 VAL A O 1
ATOM 739 N N . PRO A 1 90 ? -11.679 5.792 -4.239 1.00 86.62 90 PRO A N 1
ATOM 740 C CA . PRO A 1 90 ? -11.961 6.373 -5.554 1.00 86.62 90 PRO A CA 1
ATOM 741 C C . PRO A 1 90 ? -10.697 6.538 -6.405 1.00 86.62 90 PRO A C 1
ATOM 743 O O . PRO A 1 90 ? -10.720 6.355 -7.625 1.00 86.62 90 PRO A O 1
ATOM 746 N N . PHE A 1 91 ? -9.570 6.856 -5.761 1.00 85.25 91 PHE A N 1
ATOM 747 C CA . PHE A 1 91 ? -8.274 6.951 -6.422 1.00 85.25 91 PHE A CA 1
ATOM 748 C C . PHE A 1 91 ? -7.847 5.609 -7.030 1.00 85.25 91 PHE A C 1
ATOM 750 O O . PHE A 1 91 ? -7.485 5.558 -8.209 1.00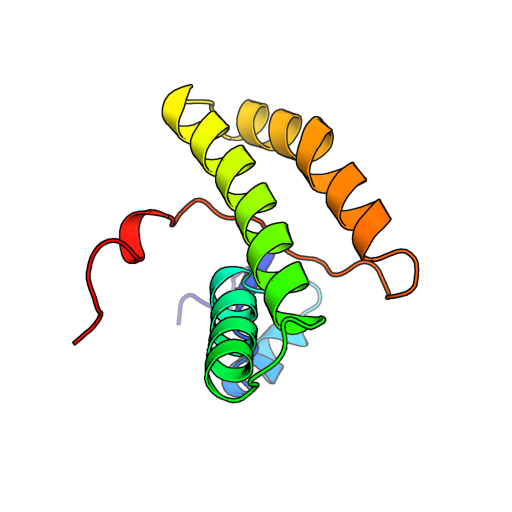 85.25 91 PHE A O 1
ATOM 757 N N . LEU A 1 92 ? -7.935 4.530 -6.249 1.00 83.50 92 LEU A N 1
ATOM 758 C CA . LEU A 1 92 ? -7.623 3.174 -6.689 1.00 83.50 92 LEU A CA 1
ATOM 759 C C . LEU A 1 92 ? -8.596 2.696 -7.763 1.00 83.50 92 LEU A C 1
ATOM 761 O O . LEU A 1 92 ? -8.141 2.216 -8.797 1.00 83.50 92 LEU A O 1
ATOM 765 N N . SER A 1 93 ? -9.902 2.898 -7.581 1.00 80.94 93 SER A N 1
ATOM 766 C CA . SER A 1 93 ? -10.917 2.560 -8.583 1.00 80.94 93 SER A CA 1
ATOM 767 C C . SER A 1 93 ? -10.607 3.212 -9.924 1.00 80.94 93 SER A C 1
ATOM 769 O O . SER A 1 93 ? -10.676 2.552 -10.952 1.00 80.94 93 SER A O 1
ATOM 771 N N . ARG A 1 94 ? -10.185 4.483 -9.920 1.00 81.81 94 ARG A N 1
ATOM 772 C CA . ARG A 1 94 ? -9.790 5.221 -11.125 1.00 81.81 94 ARG A CA 1
ATOM 773 C C . ARG A 1 94 ? -8.507 4.680 -11.768 1.00 81.81 94 ARG A C 1
ATOM 775 O O . ARG A 1 94 ? -8.400 4.656 -12.995 1.00 81.81 94 ARG A O 1
ATOM 782 N N . LEU A 1 95 ? -7.529 4.284 -10.959 1.00 79.44 95 LEU A N 1
ATOM 783 C CA . LEU A 1 95 ? -6.261 3.732 -11.437 1.00 79.44 95 LEU A CA 1
ATOM 784 C C . LEU A 1 95 ? -6.437 2.326 -12.028 1.00 79.44 95 LEU A C 1
ATOM 786 O O . LEU A 1 95 ? -5.792 1.988 -13.014 1.00 79.44 95 LEU A O 1
ATOM 790 N N . LEU A 1 96 ? -7.325 1.532 -11.434 1.00 72.69 96 LEU A N 1
ATOM 791 C CA . LEU A 1 96 ? -7.494 0.104 -11.699 1.00 72.69 96 LEU A CA 1
ATOM 792 C C . LEU A 1 96 ? -8.708 -0.200 -12.584 1.00 72.69 96 LEU A C 1
ATOM 794 O O . LEU A 1 96 ? -9.041 -1.362 -12.739 1.00 72.69 96 LEU A O 1
ATOM 798 N N . ARG A 1 97 ? -9.342 0.815 -13.195 1.00 62.72 97 ARG A N 1
ATOM 799 C CA . ARG A 1 97 ? -10.581 0.722 -14.006 1.00 62.72 97 ARG A CA 1
ATOM 800 C C . ARG A 1 97 ? -10.671 -0.465 -14.978 1.00 62.72 97 ARG A C 1
ATOM 802 O O . ARG A 1 97 ? -11.775 -0.886 -15.288 1.00 62.72 97 ARG A O 1
ATOM 809 N N . SER A 1 98 ? -9.543 -0.972 -15.471 1.00 48.50 98 SER A N 1
ATOM 810 C CA . SER A 1 98 ? -9.435 -2.071 -16.442 1.00 48.50 98 SER A CA 1
ATOM 811 C C . SER A 1 98 ? -8.881 -3.387 -15.871 1.00 48.50 98 SER A C 1
ATOM 813 O O . SER A 1 98 ? -8.664 -4.330 -16.623 1.00 48.50 98 SER A O 1
ATOM 815 N N . HIS A 1 99 ? -8.625 -3.462 -14.565 1.00 45.56 99 HIS A N 1
ATOM 816 C CA . HIS A 1 99 ? -8.089 -4.641 -13.885 1.00 45.56 99 HIS A CA 1
ATOM 817 C C . HIS A 1 99 ? -9.033 -5.035 -12.740 1.00 45.56 99 HIS A C 1
ATOM 819 O O . HIS A 1 99 ? -9.543 -4.148 -12.051 1.00 45.56 99 HIS A O 1
ATOM 825 N N . PRO A 1 100 ? -9.292 -6.338 -12.515 1.00 42.12 100 PRO A N 1
ATOM 826 C CA . PRO A 1 100 ? -10.184 -6.780 -11.448 1.00 42.12 100 PRO A CA 1
ATOM 827 C C . PRO A 1 100 ? -9.733 -6.161 -10.128 1.00 42.12 100 PRO A C 1
ATOM 829 O O . PRO A 1 100 ? -8.545 -6.187 -9.810 1.00 42.12 100 PRO A O 1
ATOM 832 N N . VAL A 1 101 ? -10.689 -5.559 -9.413 1.00 43.47 101 VAL A N 1
ATOM 833 C CA . VAL A 1 101 ? -10.479 -4.753 -8.205 1.00 43.47 101 VAL A CA 1
ATOM 834 C C . VAL A 1 101 ? -9.495 -5.477 -7.277 1.00 43.47 101 VAL A C 1
ATOM 836 O O . VAL A 1 101 ? -9.856 -6.494 -6.678 1.00 43.47 101 VAL A O 1
ATOM 839 N N . PRO A 1 102 ? -8.232 -5.032 -7.172 1.00 46.53 102 PRO A N 1
ATOM 840 C CA . PRO A 1 102 ? -7.275 -5.728 -6.347 1.00 46.53 102 PRO A CA 1
ATOM 841 C C . PRO A 1 102 ? -7.681 -5.499 -4.893 1.00 46.53 102 PRO A C 1
ATOM 843 O O . PRO A 1 102 ? -7.862 -4.365 -4.440 1.00 46.53 102 PRO A O 1
ATOM 846 N N . ARG A 1 103 ? -7.844 -6.593 -4.147 1.00 51.88 103 ARG A N 1
ATOM 847 C CA . ARG A 1 103 ? -8.015 -6.528 -2.697 1.00 51.88 103 ARG A CA 1
ATOM 848 C C . ARG A 1 103 ? -6.656 -6.140 -2.119 1.00 51.88 103 ARG A C 1
ATOM 850 O O . ARG A 1 103 ? -5.757 -6.971 -2.023 1.00 51.88 103 ARG A O 1
ATOM 857 N N . VAL A 1 104 ? -6.457 -4.859 -1.818 1.00 49.75 104 VAL A N 1
ATOM 858 C CA . VAL A 1 104 ? -5.190 -4.354 -1.273 1.00 49.75 104 VAL A CA 1
ATOM 859 C C . VAL A 1 104 ? -5.473 -3.520 -0.038 1.00 49.75 104 VAL A C 1
ATOM 861 O O . VAL A 1 104 ? -6.211 -2.540 -0.108 1.00 49.75 104 VAL A O 1
ATOM 864 N N . ILE A 1 105 ? -4.871 -3.884 1.095 1.00 51.81 105 ILE A N 1
ATOM 865 C CA . ILE A 1 105 ? -4.924 -3.052 2.298 1.00 51.81 105 ILE A CA 1
ATOM 866 C C . ILE A 1 105 ? -3.771 -2.057 2.227 1.00 51.81 105 ILE A C 1
ATOM 868 O O . ILE A 1 105 ? -2.606 -2.426 2.064 1.00 51.81 105 ILE A O 1
ATOM 872 N N . VAL A 1 106 ? -4.091 -0.776 2.354 1.00 47.03 106 VAL A N 1
ATOM 873 C CA . VAL A 1 106 ? -3.102 0.245 2.691 1.00 47.03 106 VAL A CA 1
ATOM 874 C C . VAL A 1 106 ? -2.893 0.127 4.204 1.00 47.03 106 VAL A C 1
ATOM 876 O O . VAL A 1 106 ? -3.831 0.379 4.948 1.00 47.03 106 VAL A O 1
ATOM 879 N N . THR A 1 107 ? -1.755 -0.404 4.669 1.00 45.75 107 THR A N 1
ATOM 880 C CA . THR A 1 107 ? -1.500 -0.601 6.116 1.00 45.75 107 THR A CA 1
ATOM 881 C C . THR A 1 107 ? -0.446 0.354 6.666 1.00 45.75 107 THR A C 1
ATOM 883 O O . THR A 1 107 ? 0.389 0.909 5.951 1.00 45.75 107 THR A O 1
ATOM 886 N N . ASP A 1 108 ? -0.543 0.464 7.985 1.00 41.00 108 ASP A N 1
ATOM 887 C CA . ASP A 1 108 ? 0.089 1.266 9.028 1.00 41.00 108 ASP A CA 1
ATOM 888 C C . ASP A 1 108 ? 1.621 1.210 9.190 1.00 41.00 108 ASP A C 1
ATOM 890 O O . ASP A 1 108 ? 2.184 2.023 9.926 1.00 41.00 108 ASP A O 1
ATOM 894 N N . LYS A 1 109 ? 2.355 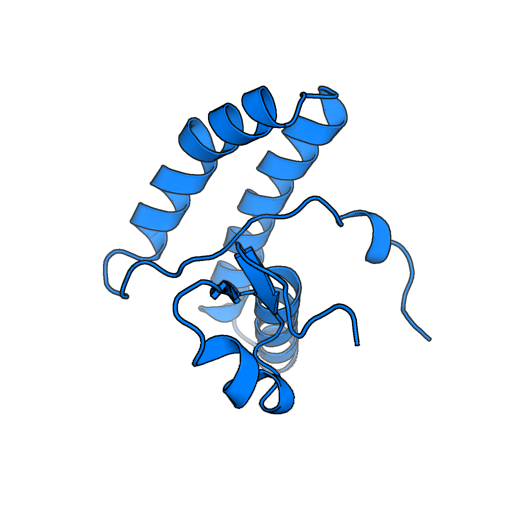0.309 8.530 1.00 43.22 109 LYS A N 1
ATOM 895 C CA . LYS A 1 109 ? 3.805 0.165 8.786 1.00 43.22 109 LYS A CA 1
ATOM 896 C C . LYS A 1 109 ? 4.678 1.034 7.877 1.00 43.22 109 LYS A C 1
ATOM 898 O O . LYS A 1 109 ? 5.604 0.557 7.228 1.00 43.22 109 LYS A O 1
ATOM 903 N N . LEU A 1 110 ? 4.452 2.351 7.896 1.00 40.88 110 LEU A N 1
ATOM 904 C CA . LEU A 1 110 ? 5.401 3.338 7.346 1.00 40.88 110 LEU A CA 1
ATOM 905 C C . LEU A 1 110 ? 6.731 3.375 8.135 1.00 40.88 110 LEU A C 1
ATOM 907 O O . LEU A 1 110 ? 7.763 3.763 7.588 1.00 40.88 110 LEU A O 1
ATOM 911 N N . ARG A 1 111 ? 6.739 2.934 9.405 1.00 33.94 111 ARG A N 1
ATOM 912 C CA . ARG A 1 111 ? 7.918 2.987 10.296 1.00 33.94 111 ARG A CA 1
ATOM 913 C C . ARG A 1 111 ? 9.054 2.018 9.944 1.00 33.94 111 ARG A C 1
ATOM 915 O O . ARG A 1 111 ? 10.191 2.306 10.302 1.00 33.94 111 ARG A O 1
ATOM 922 N N . SER A 1 112 ? 8.811 0.925 9.219 1.00 36.06 112 SER A N 1
ATOM 923 C CA . SER A 1 112 ? 9.872 -0.041 8.868 1.00 36.06 112 SER A CA 1
ATOM 924 C C . SER A 1 112 ? 10.771 0.396 7.703 1.00 36.06 112 SER A C 1
ATOM 926 O O . SER A 1 112 ? 11.650 -0.360 7.311 1.00 36.06 112 SER A O 1
ATOM 928 N N . TYR A 1 113 ? 10.567 1.591 7.135 1.00 41.31 113 TYR A N 1
ATOM 929 C CA . TYR A 1 113 ? 11.257 2.033 5.913 1.00 41.31 113 TYR A CA 1
ATOM 930 C C . TYR A 1 113 ? 12.148 3.273 6.089 1.00 41.31 113 TYR A C 1
ATOM 932 O O . TYR A 1 113 ? 12.694 3.764 5.105 1.00 41.31 113 TYR A O 1
ATOM 940 N N . ILE A 1 114 ? 12.328 3.770 7.320 1.00 35.41 114 ILE A N 1
ATOM 941 C CA . ILE A 1 114 ? 13.280 4.862 7.619 1.00 35.41 114 ILE A CA 1
ATOM 942 C C . ILE A 1 114 ? 14.710 4.322 7.814 1.00 35.41 114 ILE A C 1
ATOM 944 O O . ILE A 1 114 ? 15.670 5.082 7.747 1.00 35.41 114 ILE A O 1
ATOM 948 N N . LYS A 1 115 ? 14.888 3.007 8.003 1.00 25.80 115 LYS A N 1
ATOM 949 C CA . LYS A 1 115 ? 16.215 2.384 8.090 1.00 25.80 115 LYS A CA 1
ATOM 950 C C . LYS A 1 115 ? 16.371 1.294 7.028 1.00 25.80 115 LYS A C 1
ATOM 952 O O . LYS A 1 115 ? 15.451 0.489 6.875 1.00 25.80 115 LYS A O 1
ATOM 957 N N . PRO A 1 116 ? 17.500 1.258 6.297 1.00 26.33 116 PRO A N 1
ATOM 958 C CA . PRO A 1 116 ? 17.809 0.141 5.418 1.00 26.33 116 PRO A CA 1
ATOM 959 C C . PRO A 1 116 ? 17.882 -1.137 6.259 1.00 26.33 116 PRO A C 1
ATOM 961 O O . PRO A 1 116 ? 18.516 -1.162 7.315 1.00 26.33 116 PRO A O 1
ATOM 964 N N . ILE A 1 117 ? 17.184 -2.177 5.810 1.00 36.28 117 ILE A N 1
ATOM 965 C CA . ILE A 1 117 ? 17.362 -3.528 6.338 1.00 36.28 117 ILE A CA 1
ATOM 966 C C . ILE A 1 117 ? 18.745 -3.965 5.842 1.00 36.28 117 ILE A C 1
ATOM 968 O O . ILE A 1 117 ? 18.978 -3.928 4.633 1.00 36.28 117 ILE A O 1
ATOM 972 N N . LYS A 1 118 ? 19.657 -4.230 6.786 1.00 32.62 118 LYS A N 1
ATOM 973 C CA . LYS A 1 118 ? 20.994 -4.771 6.509 1.00 32.62 118 LYS A CA 1
ATOM 974 C C . LYS A 1 118 ? 20.895 -6.138 5.846 1.00 32.62 118 LYS A C 1
ATOM 976 O O . LYS A 1 118 ? 19.967 -6.887 6.227 1.00 32.62 118 LYS A O 1
#

Secondary structure (DSSP, 8-state):
-TTTT--EEEEE---GGGHHHHTSTTEEEEEEHHHHHHHHHHHHHH-SS--HHHHHHHHHHHHHHHHHHHHHTT--HHHHHHHIIIIIHHHHHHHSTTS----EE--S-GGGGSS---

Foldseek 3Di:
DVLPPDFEEDEDCPDPVCVVVCVDPRYDYAYELVSVLVVLVVVVVVDPDDDPSNVSNVLSVQLVVLLVVCVVVVPDPVRSVVSCVVRVVVSQCVVQVPPPRGRHDSDDPPPVPVDDDD

Radius of gyration: 15.84 Å; chains: 1; bounding box: 34×37×35 Å

Sequence (118 aa):
MWIKEFKGYHQTDAYSGYAGLHDKKEITWVACWAHARRKYIEITKTIKTPGIAHKMVKYIGQLYKIEREALDKKLDPGETKKLREKNAVPFLSRLLRSHPVPRVIVTDKLRSYIKPIK

pLDDT: mean 78.61, std 19.15, range [25.8, 95.56]

Organism: NCBI:txid2602574